Protein AF-A0A957J528-F1 (afdb_monomer_lite)

pLDDT: mean 85.77, std 8.2, range [57.25, 93.88]

Radius of gyration: 20.98 Å; chains: 1; bounding box: 51×17×54 Å

Sequence (108 aa):
MNARKLAQLGIPNGEAMKLAGTAVRDARQMGIPKRDIPDLLAAVVENPSDYTQDALLGDLANALLSQQTAVSEFRPRTQPAPYHIWGRNLEKGSLDQMANAVQLPVAV

Foldseek 3Di:
DDLVLLVVLVQDPDPLSVLLVQLLVVCVVVVNDPVCSSVVSSVCLVPLVVCCPPPRCNSSSVVSVVVVVVVVPFDWPPDFDDDDDDDPDDDPVVVVVNRVVRRGDPDD

Secondary structure (DSSP, 8-state):
--HHHHHHTTPPTTHHHHHHHHHHHHHHHTT--TTTHHHHHHHHHH-GGGGTT-TTTHHHHHHHHHHHHHHHT----SSPPP----SSS--HHHHHHHHHHTTS-S--

Structure (mmCIF, N/CA/C/O backbone):
data_AF-A0A957J528-F1
#
_entry.id   AF-A0A957J528-F1
#
loop_
_atom_site.group_PDB
_atom_site.id
_atom_site.type_symbol
_atom_site.label_atom_id
_atom_site.label_alt_id
_atom_site.label_comp_id
_atom_site.label_asym_id
_atom_site.label_entity_id
_atom_site.label_seq_id
_atom_site.pdbx_PDB_ins_code
_atom_site.Cartn_x
_atom_site.Cartn_y
_atom_site.Cartn_z
_atom_site.occupancy
_atom_site.B_iso_or_equiv
_atom_site.auth_seq_id
_atom_site.auth_comp_id
_atom_site.auth_asym_id
_atom_site.auth_atom_id
_atom_site.pdbx_PDB_model_num
ATOM 1 N N . MET A 1 1 ? 0.664 1.677 19.076 1.00 75.19 1 MET A N 1
ATOM 2 C CA . MET A 1 1 ? 1.188 0.605 18.203 1.00 75.19 1 MET A CA 1
ATOM 3 C C . MET A 1 1 ? 2.269 1.234 17.345 1.00 75.19 1 MET A C 1
ATOM 5 O O . MET A 1 1 ? 2.140 2.417 17.068 1.00 75.19 1 MET A O 1
ATOM 9 N N . ASN A 1 2 ? 3.335 0.514 16.995 1.00 84.69 2 ASN A N 1
ATOM 10 C CA . ASN A 1 2 ? 4.515 1.125 16.366 1.00 84.69 2 ASN A CA 1
ATOM 11 C C . ASN A 1 2 ? 4.553 0.808 14.865 1.00 84.69 2 ASN A C 1
ATOM 13 O O . ASN A 1 2 ? 4.049 -0.239 14.459 1.00 84.69 2 ASN A O 1
ATOM 17 N N . ALA A 1 3 ? 5.209 1.659 14.067 1.00 84.56 3 ALA A N 1
ATOM 18 C CA . ALA A 1 3 ? 5.306 1.516 12.607 1.00 84.56 3 ALA A CA 1
ATOM 19 C C . ALA A 1 3 ? 5.829 0.138 12.161 1.00 84.56 3 ALA A C 1
ATOM 21 O O . ALA A 1 3 ? 5.298 -0.456 11.231 1.00 84.56 3 ALA A O 1
ATOM 22 N N . ARG A 1 4 ? 6.793 -0.441 12.893 1.00 87.06 4 ARG A N 1
ATOM 23 C CA . ARG A 1 4 ? 7.303 -1.797 12.619 1.00 87.06 4 ARG A CA 1
ATOM 24 C C . ARG A 1 4 ? 6.207 -2.868 12.649 1.00 87.06 4 ARG A C 1
ATOM 26 O O . ARG A 1 4 ? 6.244 -3.788 11.845 1.00 87.06 4 ARG A O 1
ATOM 33 N N . LYS A 1 5 ? 5.250 -2.760 13.576 1.00 86.94 5 LYS A N 1
ATOM 34 C CA . LYS A 1 5 ? 4.164 -3.740 13.705 1.00 86.94 5 LYS A CA 1
ATOM 35 C C . LYS A 1 5 ? 3.124 -3.570 12.596 1.00 86.94 5 LYS A C 1
ATOM 37 O O . LYS A 1 5 ? 2.619 -4.563 12.106 1.00 86.94 5 LYS A O 1
ATOM 42 N N . LEU A 1 6 ? 2.865 -2.334 12.170 1.00 88.38 6 LEU A N 1
ATOM 43 C CA . LEU A 1 6 ? 2.026 -2.046 11.002 1.00 88.38 6 LEU A CA 1
ATOM 44 C C . LEU A 1 6 ? 2.645 -2.608 9.714 1.00 88.38 6 LEU A C 1
ATOM 46 O O . LEU A 1 6 ? 1.964 -3.285 8.955 1.00 88.38 6 LEU A O 1
ATOM 50 N N . ALA A 1 7 ? 3.952 -2.423 9.522 1.00 87.62 7 ALA A N 1
ATOM 51 C CA . ALA A 1 7 ? 4.666 -2.995 8.382 1.00 87.62 7 ALA A CA 1
ATOM 52 C C . ALA A 1 7 ? 4.632 -4.537 8.376 1.00 87.62 7 ALA A C 1
ATOM 54 O O . ALA A 1 7 ? 4.476 -5.144 7.324 1.00 87.62 7 ALA A O 1
ATOM 55 N N . GLN A 1 8 ? 4.726 -5.183 9.547 1.00 88.75 8 GLN A N 1
ATOM 56 C CA . GLN A 1 8 ? 4.584 -6.643 9.671 1.00 88.75 8 GLN A CA 1
ATOM 57 C C . GLN A 1 8 ? 3.185 -7.157 9.308 1.00 88.75 8 GLN A C 1
ATOM 59 O O . GLN A 1 8 ? 3.065 -8.308 8.910 1.00 88.75 8 GLN A O 1
ATOM 64 N N . LEU A 1 9 ? 2.153 -6.321 9.436 1.00 87.56 9 LEU A N 1
ATOM 65 C CA . LEU A 1 9 ? 0.782 -6.642 9.030 1.00 87.56 9 LEU A CA 1
ATOM 66 C C . LEU A 1 9 ? 0.550 -6.441 7.523 1.00 87.56 9 LEU A C 1
ATOM 68 O O . LEU A 1 9 ? -0.570 -6.599 7.067 1.00 87.56 9 LEU A O 1
ATOM 72 N N . GLY A 1 10 ? 1.581 -6.075 6.753 1.00 85.50 10 GLY A N 1
ATOM 73 C CA . GLY A 1 10 ? 1.472 -5.861 5.308 1.00 85.50 10 GLY A CA 1
ATOM 74 C C . GLY A 1 10 ? 1.076 -4.440 4.908 1.00 85.50 10 GLY A C 1
ATOM 75 O O . GLY A 1 10 ? 0.831 -4.189 3.733 1.00 85.50 10 GLY A O 1
ATOM 76 N N . ILE A 1 11 ? 1.051 -3.490 5.849 1.00 88.38 11 ILE A N 1
ATOM 77 C CA . ILE A 1 11 ? 0.719 -2.096 5.540 1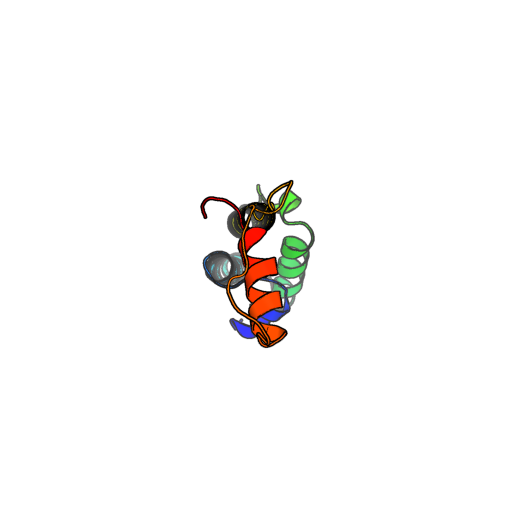.00 88.38 11 ILE A CA 1
ATOM 78 C C . ILE A 1 11 ? 1.944 -1.416 4.911 1.00 88.38 11 ILE A C 1
ATOM 80 O O . ILE A 1 11 ? 2.994 -1.320 5.561 1.00 88.38 11 ILE A O 1
ATOM 84 N N . PRO A 1 12 ? 1.833 -0.921 3.669 1.00 86.00 12 PRO A N 1
ATOM 85 C CA . PRO A 1 12 ? 2.935 -0.281 2.974 1.00 86.00 12 PRO A CA 1
ATOM 86 C C . PRO A 1 12 ? 3.295 1.075 3.594 1.00 86.00 12 PRO A C 1
ATOM 88 O O . PRO A 1 12 ? 2.493 1.746 4.248 1.00 86.00 12 PRO A O 1
ATOM 91 N N . ASN A 1 13 ? 4.543 1.494 3.379 1.00 83.75 13 ASN A N 1
ATOM 92 C CA . ASN A 1 13 ? 5.018 2.806 3.811 1.00 83.75 13 ASN A CA 1
ATOM 93 C C . ASN A 1 13 ? 4.326 3.935 3.030 1.00 83.75 13 ASN A C 1
ATOM 95 O O . ASN A 1 13 ? 3.891 3.745 1.897 1.00 83.75 13 ASN A O 1
ATOM 99 N N . GLY A 1 14 ? 4.292 5.133 3.619 1.00 85.69 14 GLY A N 1
ATOM 100 C CA . GLY A 1 14 ? 3.709 6.321 2.995 1.00 85.69 14 GLY A CA 1
ATOM 101 C C . GLY A 1 14 ? 2.350 6.680 3.589 1.00 85.69 14 GLY A C 1
ATOM 102 O O . GLY A 1 14 ? 2.214 6.783 4.810 1.00 85.69 14 GLY A O 1
ATOM 103 N N . GLU A 1 15 ? 1.365 6.924 2.730 1.00 87.56 15 GLU A N 1
ATOM 104 C CA . GLU A 1 15 ? 0.032 7.389 3.125 1.00 87.56 15 GLU A CA 1
ATOM 105 C C . GLU A 1 15 ? -0.759 6.327 3.901 1.00 87.56 15 GLU A C 1
ATOM 107 O O . GLU A 1 15 ? -1.249 6.618 4.993 1.00 87.56 15 GLU A O 1
ATOM 112 N N . ALA A 1 16 ? -0.760 5.073 3.434 1.00 88.62 16 ALA A N 1
ATOM 113 C CA . ALA A 1 16 ? -1.410 3.954 4.123 1.00 88.62 16 ALA A CA 1
ATOM 114 C C . ALA A 1 16 ? -0.895 3.770 5.565 1.00 88.62 16 ALA A C 1
ATOM 116 O O . ALA A 1 16 ? -1.676 3.558 6.490 1.00 88.62 16 ALA A O 1
ATOM 117 N N . MET A 1 17 ? 0.413 3.942 5.796 1.00 90.69 17 MET A N 1
ATOM 118 C CA . MET A 1 17 ? 1.010 3.877 7.138 1.00 90.69 17 MET A CA 1
ATOM 119 C C . MET A 1 17 ? 0.487 4.981 8.070 1.00 90.69 17 MET A C 1
ATOM 121 O O . MET A 1 17 ? 0.256 4.739 9.259 1.00 90.69 17 MET A O 1
ATOM 125 N N . LYS A 1 18 ? 0.301 6.202 7.549 1.00 90.56 18 LYS A N 1
ATOM 126 C CA . LYS A 1 18 ? -0.260 7.320 8.323 1.00 90.56 18 LYS A CA 1
ATOM 127 C C . LYS A 1 18 ? -1.720 7.043 8.671 1.00 90.56 18 LYS A C 1
ATOM 129 O O . LYS A 1 18 ? -2.073 7.153 9.844 1.00 90.56 18 LYS A O 1
ATOM 134 N N . LEU A 1 19 ? -2.513 6.628 7.683 1.00 91.88 19 LEU A N 1
ATOM 135 C CA . LEU A 1 19 ? -3.934 6.312 7.839 1.00 91.88 19 LEU A CA 1
ATOM 136 C C . LEU A 1 19 ? -4.160 5.148 8.800 1.00 91.88 19 LEU A C 1
ATOM 138 O O . LEU A 1 19 ? -5.007 5.249 9.680 1.00 91.88 19 LEU A O 1
ATOM 142 N N . ALA A 1 20 ? -3.328 4.109 8.754 1.00 90.69 20 ALA A N 1
ATOM 143 C CA . ALA A 1 20 ? -3.391 3.031 9.735 1.00 90.69 20 ALA A CA 1
ATOM 144 C C . ALA A 1 20 ? -3.102 3.526 11.162 1.00 90.69 20 ALA A C 1
ATOM 146 O O . ALA A 1 20 ? -3.716 3.078 12.129 1.00 90.69 20 ALA A O 1
ATOM 147 N N . GLY A 1 21 ? -2.187 4.487 11.317 1.00 90.38 21 GLY A N 1
ATOM 148 C CA . GLY A 1 21 ? -1.937 5.142 12.600 1.00 90.38 21 GLY A CA 1
ATOM 149 C C . GLY A 1 21 ? -3.125 5.965 13.114 1.00 90.38 21 GLY A C 1
ATOM 150 O O . GLY A 1 21 ? -3.292 6.073 14.335 1.00 90.38 21 GLY A O 1
ATOM 151 N N . THR A 1 22 ? -3.921 6.545 12.214 1.00 91.12 22 THR A N 1
ATOM 152 C CA . THR A 1 22 ? -5.169 7.262 12.525 1.00 91.12 22 THR A CA 1
ATOM 153 C C . THR A 1 22 ? -6.279 6.275 12.886 1.00 91.12 22 THR A C 1
ATOM 155 O O . THR A 1 22 ? -6.791 6.350 13.997 1.00 91.12 22 THR A O 1
ATOM 158 N N . ALA A 1 23 ? -6.499 5.238 12.072 1.00 90.56 23 ALA A N 1
ATOM 159 C CA . ALA A 1 23 ? -7.462 4.169 12.343 1.00 90.56 23 ALA A CA 1
ATOM 160 C C . ALA A 1 23 ? -7.217 3.486 13.702 1.00 90.56 23 ALA A C 1
ATOM 162 O O . ALA A 1 23 ? -8.141 3.231 14.464 1.00 90.56 23 ALA A O 1
ATOM 163 N N . VAL A 1 24 ? -5.956 3.257 14.090 1.00 90.75 24 VAL A N 1
ATOM 164 C CA . VAL A 1 24 ? -5.625 2.728 15.430 1.00 90.75 24 VAL A CA 1
ATOM 165 C C . VAL A 1 24 ? -6.008 3.701 16.550 1.00 90.75 24 VAL A C 1
ATOM 167 O O . VAL A 1 24 ? -6.349 3.260 17.650 1.00 90.75 24 VAL A O 1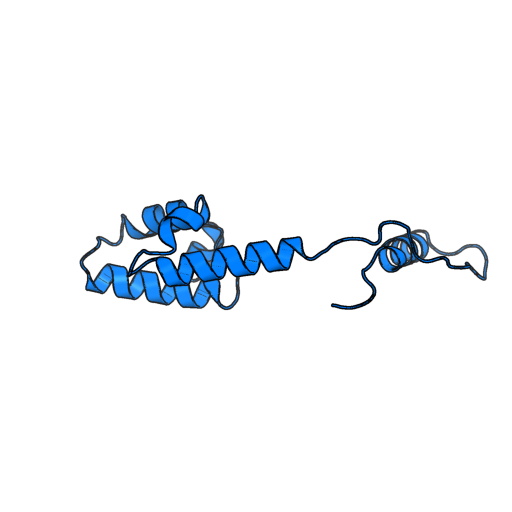
ATOM 170 N N . ARG A 1 25 ? -5.891 5.016 16.335 1.00 90.19 25 ARG A N 1
ATOM 171 C CA . ARG A 1 25 ? -6.305 6.021 17.328 1.00 90.19 25 ARG A CA 1
ATOM 172 C C . ARG A 1 25 ? -7.821 6.055 17.454 1.00 90.19 25 ARG A C 1
ATOM 174 O O . ARG A 1 25 ? -8.311 5.994 18.580 1.00 90.19 25 ARG A O 1
ATOM 181 N N . ASP A 1 26 ? -8.521 6.058 16.334 1.00 89.62 26 ASP A N 1
ATOM 182 C CA . ASP A 1 26 ? -9.976 6.162 16.279 1.00 89.62 26 ASP A CA 1
ATOM 183 C C . ASP A 1 26 ? -10.638 4.881 16.815 1.00 89.62 26 ASP A C 1
ATOM 185 O O . ASP A 1 26 ? -11.533 4.952 17.657 1.00 89.62 26 ASP A O 1
ATOM 189 N N . ALA A 1 27 ? -10.073 3.704 16.513 1.00 88.56 27 ALA A N 1
ATOM 190 C CA . ALA A 1 27 ? -10.484 2.423 17.093 1.00 88.56 27 ALA A CA 1
ATOM 191 C C . ALA A 1 27 ? -10.448 2.455 18.628 1.00 88.56 27 ALA A C 1
ATOM 193 O O . ALA A 1 27 ? -11.348 1.962 19.308 1.00 88.56 27 ALA A O 1
ATOM 194 N N . ARG A 1 28 ? -9.409 3.077 19.201 1.00 88.69 28 ARG A N 1
ATOM 195 C CA . ARG A 1 28 ? -9.284 3.216 20.658 1.00 88.69 28 ARG A CA 1
ATOM 196 C C . ARG A 1 28 ? -10.281 4.214 21.235 1.00 88.69 28 ARG A C 1
ATOM 198 O O . ARG A 1 28 ? -10.716 4.005 22.363 1.00 88.69 28 ARG A O 1
ATOM 205 N N . GLN A 1 29 ? -10.624 5.273 20.503 1.00 88.94 29 GLN A N 1
ATOM 206 C CA . GLN A 1 29 ? -11.652 6.231 20.924 1.00 88.94 29 GLN A CA 1
ATOM 207 C C . GLN A 1 29 ? -13.047 5.599 20.917 1.00 88.94 29 GLN A C 1
ATOM 209 O O . GLN A 1 29 ? -13.831 5.857 21.825 1.00 88.94 29 GLN A O 1
ATOM 214 N N . MET A 1 30 ? -13.317 4.699 19.969 1.00 86.19 30 MET A N 1
ATOM 215 C CA . MET A 1 30 ? -14.552 3.906 19.910 1.00 86.19 30 MET A CA 1
ATOM 216 C C . MET A 1 30 ? -14.615 2.778 20.957 1.00 86.19 30 MET A C 1
ATOM 218 O O . MET A 1 30 ? -15.618 2.077 21.047 1.00 86.19 30 MET A O 1
ATOM 222 N N . GLY A 1 31 ? -13.562 2.590 21.761 1.00 89.56 31 GLY A N 1
ATOM 223 C CA . GLY A 1 31 ? -13.523 1.581 22.821 1.00 89.56 31 GLY A CA 1
ATOM 224 C C . GLY A 1 31 ? -13.105 0.181 22.364 1.00 89.56 31 GLY A C 1
ATOM 225 O O . GLY A 1 31 ? -13.203 -0.760 23.152 1.00 89.56 31 GLY A O 1
ATOM 226 N N . ILE A 1 32 ? -12.596 0.025 21.135 1.00 88.25 32 ILE A N 1
ATOM 227 C CA . ILE A 1 32 ? -12.097 -1.266 20.645 1.00 88.25 32 ILE A CA 1
ATOM 228 C C . ILE A 1 32 ? -10.864 -1.667 21.471 1.00 88.25 32 ILE A C 1
ATOM 230 O O . ILE A 1 32 ? -9.910 -0.884 21.611 1.00 88.25 32 ILE A O 1
ATOM 234 N N . PRO A 1 33 ? -10.841 -2.883 22.042 1.00 88.75 33 PRO A N 1
ATOM 235 C CA . PRO A 1 33 ? -9.728 -3.322 22.861 1.00 88.75 33 PRO A CA 1
ATOM 236 C C . PRO A 1 33 ? -8.469 -3.468 22.007 1.00 88.75 33 PRO A C 1
ATOM 238 O O . PRO A 1 33 ? -8.465 -4.008 20.905 1.00 88.75 33 PRO A O 1
ATOM 241 N N . LYS A 1 34 ? -7.338 -3.037 22.570 1.00 87.19 34 LYS A N 1
ATOM 242 C CA . LYS A 1 34 ? -6.033 -3.015 21.889 1.00 87.19 34 LYS A CA 1
ATOM 243 C C . LYS A 1 34 ? -5.604 -4.367 21.296 1.00 87.19 34 LYS A C 1
ATOM 245 O O . LYS A 1 34 ? -4.766 -4.369 20.397 1.00 87.19 34 LYS A O 1
ATOM 250 N N . ARG A 1 35 ? -6.108 -5.488 21.825 1.00 88.38 35 ARG A N 1
ATOM 251 C CA . ARG A 1 35 ? -5.768 -6.831 21.333 1.00 88.38 35 ARG A CA 1
ATOM 252 C C . ARG A 1 35 ? -6.459 -7.174 20.009 1.00 88.38 35 ARG A C 1
ATOM 254 O O . ARG A 1 35 ? -5.869 -7.937 19.267 1.00 88.38 35 ARG A O 1
ATOM 261 N N . ASP A 1 36 ? -7.617 -6.574 19.721 1.00 89.00 36 ASP A N 1
ATOM 262 C CA . ASP A 1 36 ? -8.436 -6.885 18.538 1.00 89.00 36 ASP A CA 1
ATOM 263 C C . ASP A 1 36 ? -8.046 -5.991 17.341 1.00 89.00 36 ASP A C 1
ATOM 265 O O . ASP A 1 36 ? -8.264 -6.333 16.185 1.00 89.00 36 ASP A O 1
ATOM 269 N N . ILE A 1 37 ? -7.410 -4.839 17.602 1.00 89.62 37 ILE A N 1
ATOM 270 C CA . ILE A 1 37 ? -6.971 -3.885 16.566 1.00 89.62 37 ILE A CA 1
ATOM 271 C C . ILE A 1 37 ? -6.023 -4.512 15.518 1.00 89.62 37 ILE A C 1
ATOM 273 O O . ILE A 1 37 ? -6.197 -4.226 14.336 1.00 89.62 37 ILE A O 1
ATOM 277 N N . PRO A 1 38 ? -5.006 -5.323 15.882 1.00 89.94 38 PRO 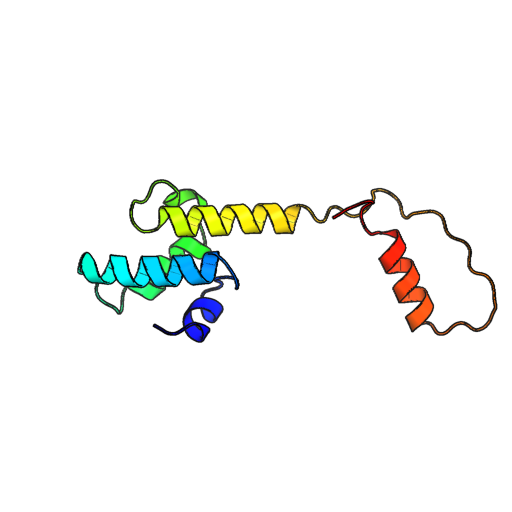A N 1
ATOM 278 C CA . PRO A 1 38 ? -4.150 -5.984 14.898 1.00 89.94 38 PRO A CA 1
ATOM 279 C C . PRO A 1 38 ? -4.919 -6.921 13.966 1.00 89.94 38 PRO A C 1
ATOM 281 O O . PRO A 1 38 ? -4.625 -6.928 12.776 1.00 89.94 38 PRO A O 1
ATOM 284 N N . ASP A 1 39 ? -5.899 -7.656 14.495 1.00 90.62 39 ASP A N 1
ATOM 285 C CA . ASP A 1 39 ? -6.691 -8.620 13.725 1.00 90.62 39 ASP A CA 1
ATOM 286 C C . ASP A 1 39 ? -7.626 -7.894 12.750 1.00 90.62 39 ASP A C 1
ATOM 288 O O . ASP A 1 39 ? -7.720 -8.271 11.585 1.00 90.62 39 ASP A O 1
ATOM 292 N N . LEU A 1 40 ? -8.226 -6.776 13.180 1.00 90.06 40 LEU A N 1
ATOM 293 C CA . LEU A 1 40 ? -8.999 -5.895 12.298 1.00 90.06 40 LEU A CA 1
ATOM 294 C C . LEU A 1 40 ? -8.151 -5.343 11.149 1.00 90.06 40 LEU A C 1
ATOM 296 O O . LEU A 1 40 ? -8.579 -5.349 10.000 1.00 90.06 40 LEU A O 1
ATOM 300 N N . LEU A 1 41 ? -6.937 -4.873 11.442 1.00 90.62 41 LEU A N 1
ATOM 301 C CA . LEU A 1 41 ? -6.047 -4.345 10.408 1.00 90.62 41 LEU A CA 1
ATOM 302 C C . LEU A 1 41 ? -5.559 -5.435 9.453 1.00 90.62 41 LEU A C 1
ATOM 304 O O . LEU A 1 41 ? -5.441 -5.164 8.263 1.00 90.62 41 LEU A O 1
ATOM 308 N N . ALA A 1 42 ? -5.291 -6.644 9.949 1.00 90.56 42 ALA A N 1
ATOM 309 C CA . ALA A 1 42 ? -4.963 -7.785 9.099 1.00 90.56 42 ALA A CA 1
ATOM 310 C C . ALA A 1 42 ? -6.120 -8.114 8.144 1.00 90.56 42 ALA A C 1
ATOM 312 O O . ALA A 1 42 ? -5.886 -8.238 6.945 1.00 90.56 42 ALA A O 1
ATOM 313 N N . ALA A 1 43 ? -7.362 -8.142 8.640 1.00 91.00 43 ALA A N 1
ATOM 314 C CA . ALA A 1 43 ? -8.541 -8.389 7.810 1.00 91.00 43 ALA A CA 1
ATOM 315 C C . ALA A 1 43 ? -8.710 -7.340 6.694 1.00 91.00 43 ALA A C 1
ATOM 317 O O . ALA A 1 43 ? -9.005 -7.690 5.552 1.00 91.00 43 ALA A O 1
ATOM 318 N N . VAL A 1 44 ? -8.449 -6.061 6.994 1.00 92.19 44 VAL A N 1
ATOM 319 C CA . VAL A 1 44 ? -8.472 -4.979 5.991 1.00 92.19 44 VAL A CA 1
ATOM 320 C C . VAL A 1 44 ? -7.350 -5.123 4.967 1.00 92.19 44 VAL A C 1
ATOM 322 O O . VAL A 1 44 ? -7.555 -4.821 3.798 1.00 92.19 44 VAL A O 1
ATOM 325 N N . VAL A 1 45 ? -6.157 -5.561 5.375 1.00 90.44 45 VAL A N 1
ATOM 326 C CA . VAL A 1 45 ? -5.048 -5.785 4.434 1.00 90.44 45 VAL A CA 1
ATOM 327 C C . VAL A 1 45 ? -5.336 -6.971 3.513 1.00 90.44 45 VAL A C 1
ATOM 329 O O . VAL A 1 45 ? -4.998 -6.904 2.332 1.00 90.44 45 VAL A O 1
ATOM 332 N N . GLU A 1 46 ? -5.973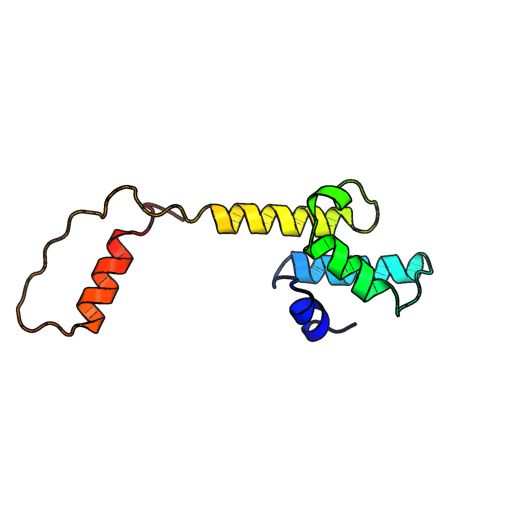 -8.025 4.027 1.00 89.69 46 GLU A N 1
ATOM 333 C CA . GLU A 1 46 ? -6.367 -9.193 3.234 1.00 89.69 46 GLU A CA 1
ATOM 334 C C . GLU A 1 46 ? -7.478 -8.864 2.229 1.00 89.69 46 GLU A C 1
ATOM 336 O O . GLU A 1 46 ? -7.365 -9.244 1.064 1.00 89.69 46 GLU A O 1
ATOM 341 N N . ASN A 1 47 ? -8.520 -8.134 2.645 1.00 89.25 47 ASN A N 1
ATOM 342 C CA . ASN A 1 47 ? -9.675 -7.813 1.799 1.00 89.25 47 ASN A CA 1
ATOM 343 C C . ASN A 1 47 ? -10.072 -6.330 1.902 1.00 89.25 47 ASN A C 1
ATOM 345 O O . ASN A 1 47 ? -11.139 -6.008 2.425 1.00 89.25 47 ASN A O 1
ATOM 349 N N . PRO A 1 48 ? -9.258 -5.391 1.385 1.00 89.56 48 PRO A N 1
ATOM 350 C CA . PRO A 1 48 ? -9.516 -3.961 1.558 1.00 89.56 48 PRO A CA 1
ATOM 351 C C . PRO A 1 48 ? -10.822 -3.503 0.892 1.00 89.56 48 PRO A C 1
ATOM 353 O O . PRO A 1 48 ? -11.471 -2.587 1.386 1.00 89.56 48 PRO A O 1
ATOM 356 N N . SER A 1 49 ? -11.259 -4.166 -0.181 1.00 88.81 49 SER A N 1
ATOM 357 C CA . SER A 1 49 ? -12.504 -3.862 -0.902 1.00 88.81 49 SER A CA 1
ATOM 358 C C . SER A 1 49 ? -13.751 -3.862 -0.010 1.00 88.81 49 SER A C 1
ATOM 360 O O . SER A 1 49 ? -14.624 -3.007 -0.183 1.00 88.81 49 SER A O 1
ATOM 362 N N . ASP A 1 50 ? -13.805 -4.762 0.974 1.00 91.50 50 ASP A N 1
ATOM 363 C CA . ASP A 1 50 ? -14.974 -4.956 1.841 1.00 91.50 50 ASP A CA 1
ATOM 364 C C . ASP A 1 50 ? -15.124 -3.841 2.885 1.00 91.50 50 ASP A C 1
ATOM 366 O O . ASP A 1 50 ? -16.212 -3.611 3.411 1.00 91.50 50 ASP A O 1
ATOM 370 N N . TYR A 1 51 ? -14.043 -3.107 3.154 1.00 90.56 51 TYR A N 1
ATOM 371 C CA . TYR A 1 51 ? -13.991 -2.084 4.197 1.00 90.56 51 TYR A CA 1
ATOM 372 C C . TYR A 1 51 ? -14.064 -0.658 3.654 1.00 90.56 51 TYR A C 1
ATOM 374 O O . TYR A 1 51 ? -14.027 0.283 4.435 1.00 90.56 51 TYR A O 1
ATOM 382 N N . THR A 1 52 ? -14.214 -0.466 2.341 1.00 89.44 52 THR A N 1
ATOM 383 C CA . THR A 1 52 ? -14.221 0.865 1.695 1.00 89.44 52 THR A CA 1
ATOM 384 C C . THR A 1 52 ? -15.311 1.817 2.198 1.00 89.44 52 THR A C 1
ATOM 386 O O . THR A 1 52 ? -15.140 3.031 2.118 1.00 89.44 52 THR A O 1
ATOM 389 N N . GLN A 1 53 ? -16.418 1.280 2.719 1.00 87.75 53 GLN A N 1
ATOM 390 C CA . GLN A 1 53 ? -17.546 2.041 3.277 1.00 87.75 53 GLN A CA 1
ATOM 391 C C . GLN A 1 53 ? -17.518 2.125 4.812 1.00 87.75 53 GLN A C 1
ATOM 393 O O . GLN A 1 53 ? -18.425 2.697 5.418 1.00 87.75 53 GLN A O 1
ATOM 398 N N . ASP A 1 54 ? -16.514 1.531 5.457 1.00 88.75 54 ASP A N 1
ATOM 399 C CA . ASP A 1 54 ? -16.395 1.535 6.910 1.00 88.75 54 ASP A CA 1
ATOM 400 C C . ASP A 1 54 ? -15.943 2.920 7.406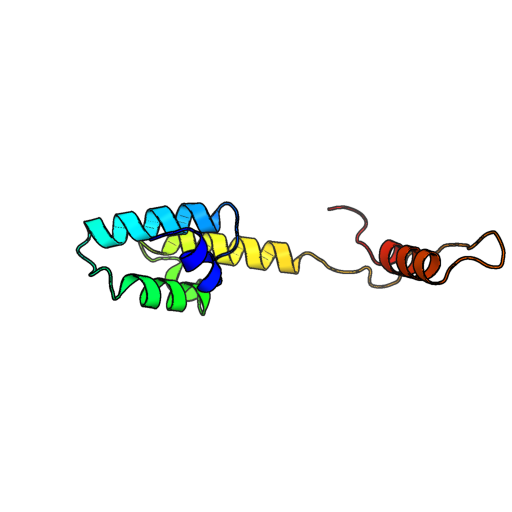 1.00 88.75 54 ASP A C 1
ATOM 402 O O . ASP A 1 54 ? -14.994 3.502 6.885 1.00 88.75 54 ASP A O 1
ATOM 406 N N . ALA A 1 55 ? -16.608 3.456 8.433 1.00 85.31 55 ALA A N 1
ATOM 407 C CA . ALA A 1 55 ? -16.319 4.794 8.958 1.00 85.31 55 ALA A CA 1
ATOM 408 C C . ALA A 1 55 ? -14.932 4.917 9.616 1.00 85.31 55 ALA A C 1
ATOM 410 O O . ALA A 1 55 ? -14.413 6.022 9.754 1.00 85.31 55 ALA A O 1
ATOM 411 N N . LEU A 1 56 ? -14.351 3.799 10.051 1.00 87.62 56 LEU A N 1
ATOM 412 C CA . LEU A 1 56 ? -13.058 3.732 10.723 1.00 87.62 56 LEU A CA 1
ATOM 413 C C . LEU A 1 56 ? -11.955 3.231 9.783 1.00 87.62 56 LEU A C 1
ATOM 415 O O . LEU A 1 56 ? -10.820 3.707 9.834 1.00 87.62 56 LEU A O 1
ATOM 419 N N . LEU A 1 57 ? -12.274 2.223 8.970 1.00 90.44 57 LEU A N 1
ATOM 420 C CA . LEU A 1 57 ? -11.304 1.489 8.153 1.00 90.44 57 LEU A CA 1
ATOM 421 C C . LEU A 1 57 ? -11.353 1.875 6.668 1.00 90.44 57 LEU A C 1
ATOM 423 O O . LEU A 1 57 ? -10.422 1.533 5.938 1.00 90.44 57 LEU A O 1
ATOM 427 N N . GLY A 1 58 ? -12.369 2.626 6.235 1.00 89.44 58 GLY A N 1
ATOM 428 C CA . GLY A 1 58 ? -12.583 3.021 4.842 1.00 89.44 58 GLY A CA 1
ATOM 429 C C . GLY A 1 58 ? -11.432 3.805 4.241 1.00 89.44 58 GLY A C 1
ATOM 430 O O . GLY A 1 58 ? -10.964 3.468 3.155 1.00 89.44 58 GLY A O 1
ATOM 431 N N . ASP A 1 59 ? -10.893 4.785 4.964 1.00 90.38 59 ASP A N 1
ATOM 432 C CA . ASP A 1 59 ? -9.755 5.567 4.471 1.00 90.38 59 ASP A CA 1
ATOM 433 C C . ASP A 1 59 ? -8.511 4.691 4.267 1.00 90.38 59 ASP A C 1
ATOM 435 O O . ASP A 1 59 ? -7.816 4.800 3.254 1.00 90.38 59 ASP A O 1
ATOM 439 N N . LEU A 1 60 ? -8.247 3.768 5.201 1.00 91.75 60 LEU A N 1
ATOM 440 C CA . LEU A 1 60 ? -7.139 2.820 5.086 1.00 91.75 60 LEU A CA 1
ATOM 441 C C . LEU A 1 60 ? -7.352 1.852 3.915 1.00 91.75 60 LEU A C 1
ATOM 443 O O . LEU A 1 60 ? -6.428 1.634 3.131 1.00 91.75 60 LEU A O 1
ATOM 447 N N . ALA A 1 61 ? -8.556 1.301 3.780 1.00 92.62 61 ALA A N 1
ATOM 448 C CA . ALA A 1 61 ? -8.940 0.423 2.682 1.00 92.62 61 ALA A CA 1
ATOM 449 C C . ALA A 1 61 ? -8.751 1.098 1.314 1.00 92.62 61 ALA A C 1
ATOM 451 O O . ALA A 1 61 ? -8.103 0.540 0.427 1.00 92.62 61 ALA A O 1
ATOM 452 N N . ASN A 1 62 ? -9.237 2.333 1.164 1.00 90.94 62 ASN A N 1
ATOM 453 C CA . ASN A 1 62 ? -9.098 3.115 -0.064 1.00 90.94 62 ASN A CA 1
ATOM 454 C C . ASN A 1 62 ? -7.629 3.400 -0.406 1.00 90.94 62 ASN A C 1
ATOM 456 O O . ASN A 1 62 ? -7.233 3.287 -1.570 1.00 90.94 62 ASN A O 1
ATOM 460 N N . ALA A 1 63 ? -6.795 3.713 0.589 1.00 90.25 63 ALA A N 1
ATOM 461 C CA . ALA A 1 63 ? -5.364 3.908 0.370 1.00 90.25 63 ALA A CA 1
ATOM 462 C C . ALA A 1 63 ? -4.655 2.617 -0.073 1.00 90.25 63 ALA A C 1
ATOM 464 O O . ALA A 1 63 ? -3.816 2.655 -0.976 1.00 90.25 63 ALA A O 1
ATOM 465 N N . LEU A 1 64 ? -5.016 1.468 0.509 1.00 89.81 64 LEU A N 1
ATOM 466 C CA . LEU A 1 64 ? -4.470 0.167 0.109 1.00 89.81 64 LEU A CA 1
ATOM 467 C C . LEU A 1 64 ? -4.857 -0.190 -1.333 1.00 89.81 64 LEU A C 1
ATOM 469 O O . LEU A 1 64 ? -3.990 -0.599 -2.107 1.00 89.81 64 LEU A O 1
ATOM 473 N N . LEU A 1 65 ? -6.118 0.020 -1.718 1.00 89.00 65 LEU A N 1
ATOM 474 C CA . LEU A 1 65 ? -6.593 -0.205 -3.090 1.00 89.00 65 LEU A CA 1
ATOM 475 C C . LEU A 1 65 ? -5.933 0.739 -4.099 1.00 89.00 65 LEU A C 1
ATOM 477 O O . LEU A 1 65 ? -5.528 0.311 -5.183 1.00 89.00 65 LEU A O 1
ATOM 481 N N . SER A 1 66 ? -5.778 2.014 -3.740 1.00 85.38 66 SER A N 1
ATOM 482 C CA . SER A 1 66 ? -5.120 3.004 -4.600 1.00 85.38 66 SER A CA 1
ATOM 483 C C . SER A 1 66 ? -3.665 2.614 -4.866 1.00 85.38 66 SER A C 1
ATOM 485 O O . SER A 1 66 ? -3.195 2.668 -6.001 1.00 85.38 66 SER A O 1
ATOM 487 N N . GLN A 1 67 ? -2.961 2.129 -3.841 1.00 79.00 67 GLN A N 1
ATOM 488 C CA . GLN A 1 67 ? -1.580 1.683 -3.988 1.00 79.00 67 GLN A CA 1
ATOM 489 C C . GLN A 1 67 ? -1.460 0.353 -4.746 1.00 79.00 67 GLN A C 1
ATOM 491 O O . GLN A 1 67 ? -0.534 0.198 -5.538 1.00 79.00 67 GLN A O 1
ATOM 496 N N . GLN A 1 68 ? -2.392 -0.588 -4.562 1.00 75.69 68 GLN A N 1
ATOM 497 C CA . GLN A 1 68 ? -2.451 -1.809 -5.380 1.00 75.69 68 GLN A CA 1
ATOM 498 C C . GLN A 1 68 ? -2.659 -1.480 -6.861 1.00 75.69 68 GLN A C 1
ATOM 500 O O . GLN A 1 68 ? -1.995 -2.061 -7.720 1.00 75.69 68 GLN A O 1
ATOM 505 N N . THR A 1 69 ? -3.517 -0.501 -7.154 1.00 69.31 69 THR A N 1
ATOM 506 C CA . THR A 1 69 ? -3.740 -0.012 -8.520 1.00 69.31 69 THR A CA 1
ATOM 507 C C . THR A 1 69 ? -2.458 0.593 -9.094 1.00 69.31 69 THR A C 1
ATOM 509 O O . THR A 1 69 ? -2.029 0.175 -10.165 1.00 69.31 69 THR A O 1
ATOM 512 N N . ALA A 1 70 ? -1.774 1.464 -8.343 1.00 64.56 70 ALA A N 1
ATOM 513 C CA . ALA A 1 70 ? -0.506 2.065 -8.765 1.00 64.56 70 ALA A CA 1
ATOM 514 C C . ALA A 1 70 ? 0.618 1.030 -8.988 1.00 64.56 70 ALA A C 1
ATOM 516 O O . ALA A 1 70 ? 1.396 1.142 -9.931 1.00 64.56 70 ALA A O 1
ATOM 517 N N . VAL A 1 71 ? 0.709 -0.019 -8.162 1.00 60.72 71 VAL A N 1
ATOM 518 C CA . VAL A 1 71 ? 1.684 -1.110 -8.375 1.00 60.72 71 VAL A CA 1
ATOM 519 C C . VAL A 1 71 ? 1.325 -1.939 -9.616 1.00 60.72 71 VAL A C 1
ATOM 521 O O . VAL A 1 71 ? 2.216 -2.374 -10.346 1.00 60.72 71 VAL A O 1
ATOM 524 N N . SER A 1 72 ? 0.032 -2.113 -9.905 1.00 57.75 72 SER A N 1
ATOM 525 C CA . SER A 1 72 ? -0.437 -2.784 -11.123 1.00 57.75 72 SER A CA 1
ATOM 526 C C . SER A 1 72 ? -0.209 -1.970 -12.408 1.00 57.75 72 SER A C 1
ATOM 528 O O . SER A 1 72 ? -0.377 -2.517 -13.505 1.00 57.75 72 SER A O 1
ATOM 530 N N . GLU A 1 73 ? 0.156 -0.689 -12.317 1.00 57.25 73 GLU A N 1
ATOM 531 C CA . GLU A 1 73 ? 0.418 0.161 -13.484 1.00 57.25 73 GLU A CA 1
A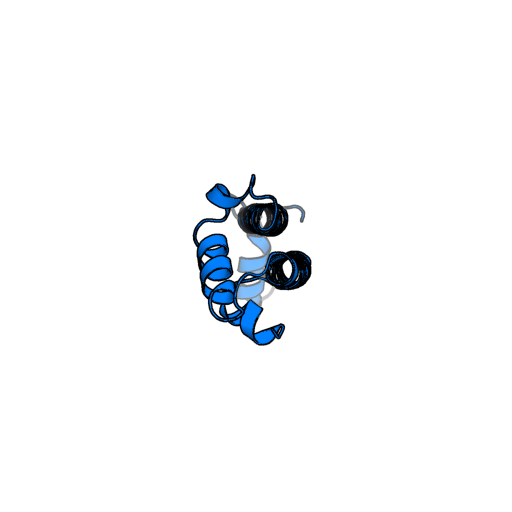TOM 532 C C . GLU A 1 73 ? 1.796 -0.070 -14.115 1.00 57.25 73 GLU A C 1
ATOM 534 O O . GLU A 1 73 ? 2.009 0.364 -15.250 1.00 57.25 73 GLU A O 1
ATOM 539 N N . PHE A 1 74 ? 2.705 -0.825 -13.476 1.00 60.91 74 PHE A N 1
ATOM 540 C CA . PHE A 1 74 ? 3.889 -1.316 -14.184 1.00 60.91 74 PHE A CA 1
ATOM 541 C C . PHE A 1 74 ? 3.467 -2.329 -15.253 1.00 60.91 74 PHE A C 1
ATOM 543 O O . PHE A 1 74 ? 3.353 -3.534 -15.022 1.00 60.91 74 PHE A O 1
ATOM 550 N N . ARG A 1 75 ? 3.232 -1.816 -16.457 1.00 65.56 75 ARG A N 1
ATOM 551 C CA . ARG A 1 75 ? 2.980 -2.605 -17.654 1.00 65.56 75 ARG A CA 1
ATOM 552 C C . ARG A 1 75 ? 4.239 -2.556 -18.513 1.00 65.56 75 ARG A C 1
ATOM 554 O O . ARG A 1 75 ? 4.506 -1.510 -19.111 1.00 65.56 75 ARG A O 1
ATOM 561 N N . PRO A 1 76 ? 5.034 -3.642 -18.573 1.00 68.69 76 PRO A N 1
ATOM 562 C CA . PRO A 1 76 ? 6.180 -3.679 -19.466 1.00 68.69 76 PRO A CA 1
ATOM 563 C C . PRO A 1 76 ? 5.705 -3.478 -20.904 1.00 68.69 76 PRO A C 1
ATOM 565 O O . PRO A 1 76 ? 4.563 -3.798 -21.260 1.00 68.69 76 PRO A O 1
ATOM 568 N N . ARG A 1 77 ? 6.588 -2.952 -21.754 1.00 74.38 77 ARG A N 1
ATOM 569 C CA . ARG A 1 77 ? 6.274 -2.822 -23.180 1.00 74.38 77 ARG A CA 1
ATOM 570 C C . ARG A 1 77 ? 5.924 -4.198 -23.748 1.00 74.38 77 ARG A C 1
ATOM 572 O O . ARG A 1 77 ? 6.624 -5.172 -23.485 1.00 74.38 77 ARG A O 1
ATOM 579 N N . THR A 1 78 ? 4.892 -4.268 -24.591 1.00 78.44 78 THR A N 1
ATOM 580 C CA . THR A 1 78 ? 4.511 -5.512 -25.288 1.00 78.44 78 THR A CA 1
ATOM 581 C C . THR A 1 78 ? 5.663 -6.071 -26.125 1.00 78.44 78 THR A C 1
ATOM 583 O O . THR A 1 78 ? 5.769 -7.280 -26.304 1.00 78.44 78 THR A O 1
ATOM 586 N N . GLN A 1 79 ? 6.541 -5.194 -26.620 1.00 84.19 79 GLN A N 1
ATOM 587 C CA . GLN A 1 79 ? 7.808 -5.561 -27.244 1.00 84.19 79 GLN A CA 1
ATOM 588 C C . GLN A 1 79 ? 8.930 -4.634 -26.746 1.00 84.19 79 GLN A C 1
ATOM 590 O O . GLN A 1 79 ? 8.685 -3.428 -26.591 1.00 84.19 79 GLN A O 1
ATOM 595 N N . PRO A 1 80 ? 10.150 -5.159 -26.515 1.00 82.69 80 PRO A N 1
ATOM 596 C CA . PRO A 1 80 ? 11.308 -4.350 -26.145 1.00 82.69 80 PRO A CA 1
ATOM 597 C C . PRO A 1 80 ? 11.563 -3.220 -27.147 1.00 82.69 80 PRO A C 1
ATOM 599 O O . PRO A 1 80 ? 11.339 -3.380 -28.349 1.00 82.69 80 PRO A O 1
ATOM 602 N N . ALA A 1 81 ? 12.061 -2.079 -26.672 1.00 85.38 81 ALA A N 1
ATOM 603 C CA . ALA A 1 81 ? 12.532 -1.032 -27.573 1.00 85.38 81 ALA A CA 1
ATOM 604 C C . ALA A 1 81 ? 13.720 -1.545 -28.417 1.00 85.38 81 ALA A C 1
ATOM 606 O O . ALA A 1 81 ? 14.606 -2.204 -27.867 1.00 85.38 81 ALA A O 1
ATOM 607 N N . PRO A 1 82 ? 13.781 -1.247 -29.728 1.00 88.56 82 PRO A N 1
ATOM 608 C CA . PRO A 1 82 ? 14.935 -1.610 -30.540 1.00 88.56 82 PRO A CA 1
ATOM 609 C C . PRO A 1 82 ? 16.175 -0.854 -30.050 1.00 88.56 82 PRO A C 1
ATOM 611 O O . PRO A 1 82 ? 16.124 0.355 -29.821 1.00 88.56 82 PRO A O 1
ATOM 614 N N . TYR A 1 83 ? 17.299 -1.555 -29.916 1.00 87.56 83 TYR A N 1
ATOM 615 C CA . TYR A 1 83 ? 18.576 -0.963 -29.528 1.00 87.56 83 TYR A CA 1
ATOM 616 C C . TYR A 1 83 ? 19.737 -1.648 -30.249 1.00 87.56 83 TYR A C 1
ATOM 618 O O . TYR A 1 83 ? 19.623 -2.784 -30.706 1.00 87.56 83 TYR A O 1
ATOM 626 N N . HIS A 1 84 ? 20.859 -0.940 -30.344 1.00 90.44 84 HIS A N 1
ATOM 627 C CA . HIS A 1 84 ? 22.101 -1.457 -30.906 1.00 90.44 84 HIS A CA 1
ATOM 628 C C . HIS A 1 84 ? 23.175 -1.480 -29.822 1.00 90.44 84 HIS A C 1
ATOM 630 O O . HIS A 1 84 ? 23.221 -0.606 -28.958 1.00 90.44 84 HIS A O 1
ATOM 636 N N . ILE A 1 85 ? 24.044 -2.486 -29.881 1.00 89.25 85 ILE A N 1
ATOM 637 C CA . ILE A 1 85 ? 25.228 -2.576 -29.031 1.00 89.25 85 ILE A CA 1
ATOM 638 C C . ILE A 1 85 ? 26.429 -2.194 -29.889 1.00 89.25 85 ILE A C 1
ATOM 640 O O . ILE A 1 85 ? 26.709 -2.844 -30.896 1.00 89.25 85 ILE A O 1
ATOM 644 N N . TRP A 1 86 ? 27.149 -1.155 -29.478 1.00 87.12 86 TRP A N 1
ATOM 645 C CA . TRP A 1 86 ? 28.416 -0.767 -30.090 1.00 87.12 86 TRP A CA 1
ATOM 646 C C . TRP A 1 86 ? 29.562 -1.124 -29.143 1.00 87.12 86 TRP A C 1
ATOM 648 O O . TRP A 1 86 ? 29.567 -0.716 -27.986 1.00 87.12 86 TRP A O 1
ATOM 658 N N . GLY A 1 87 ? 30.533 -1.895 -29.635 1.00 87.31 87 GLY A N 1
ATOM 659 C CA . GLY A 1 87 ? 31.653 -2.406 -28.839 1.00 87.31 87 GLY A CA 1
ATOM 660 C C . GLY A 1 87 ? 31.663 -3.932 -28.724 1.00 87.31 87 GLY A C 1
ATOM 661 O O . GLY A 1 87 ? 30.743 -4.617 -29.165 1.00 87.31 87 GLY A O 1
ATOM 662 N N . ARG A 1 88 ? 32.749 -4.479 -28.167 1.00 88.56 88 ARG A N 1
ATOM 663 C CA . ARG A 1 88 ? 32.948 -5.919 -27.918 1.00 88.56 88 ARG A CA 1
ATOM 664 C C . ARG A 1 88 ? 33.443 -6.122 -26.486 1.00 88.56 88 ARG A C 1
ATOM 666 O O . ARG A 1 88 ? 34.007 -5.197 -25.913 1.00 88.56 88 ARG A O 1
ATOM 673 N N . ASN A 1 89 ? 33.269 -7.330 -25.943 1.00 90.06 89 ASN A N 1
ATOM 674 C CA . ASN A 1 89 ? 33.692 -7.713 -24.586 1.00 90.06 89 ASN A CA 1
ATOM 675 C C . ASN A 1 89 ? 33.064 -6.864 -23.465 1.00 90.06 89 ASN A C 1
ATOM 677 O O . ASN A 1 89 ? 33.721 -6.558 -22.473 1.00 90.06 89 ASN A O 1
ATOM 681 N N . LEU A 1 90 ? 31.797 -6.476 -23.629 1.00 88.12 90 LEU A N 1
ATOM 682 C CA . LEU A 1 90 ? 31.037 -5.829 -22.561 1.00 88.12 90 LEU A CA 1
ATOM 683 C C . LEU A 1 90 ? 30.773 -6.824 -21.429 1.00 88.12 90 LEU A C 1
ATOM 685 O O . LEU A 1 90 ? 30.541 -8.011 -21.670 1.00 88.12 90 LEU A O 1
ATOM 689 N N . GLU A 1 91 ? 30.787 -6.327 -20.197 1.00 93.88 91 GLU A N 1
ATOM 690 C CA . GLU A 1 91 ? 30.438 -7.131 -19.035 1.00 93.88 91 GLU A CA 1
ATOM 691 C C . GLU A 1 91 ? 28.975 -7.588 -19.121 1.00 93.88 91 GLU A C 1
ATOM 693 O O . GLU A 1 91 ? 28.082 -6.826 -19.504 1.00 93.88 91 GLU A O 1
ATOM 698 N N . LYS A 1 92 ? 28.715 -8.833 -18.709 1.00 91.56 92 LYS A N 1
ATOM 699 C CA . LYS A 1 92 ? 27.365 -9.401 -18.672 1.00 91.56 92 LYS A CA 1
ATOM 700 C C . LYS A 1 92 ? 26.391 -8.525 -17.871 1.00 91.56 92 LYS A C 1
ATOM 702 O O . LYS A 1 92 ? 25.274 -8.309 -18.325 1.00 91.56 92 LYS A O 1
ATOM 707 N N . GLY A 1 93 ? 26.824 -7.971 -16.734 1.00 91.25 93 GLY A N 1
ATOM 708 C CA . GLY A 1 93 ? 25.983 -7.100 -15.909 1.00 91.25 93 GLY A CA 1
ATOM 709 C C . GLY A 1 93 ? 25.492 -5.857 -16.657 1.00 91.25 93 GLY A C 1
ATOM 710 O O . GLY A 1 93 ? 24.324 -5.491 -16.546 1.00 91.25 93 GLY A O 1
ATOM 711 N N . SER A 1 94 ? 26.345 -5.245 -17.483 1.00 89.81 94 SER A N 1
ATOM 712 C CA . SER A 1 94 ? 25.970 -4.084 -18.301 1.00 89.81 94 SER A CA 1
ATOM 713 C C . SER A 1 94 ? 24.954 -4.445 -19.389 1.00 89.81 94 SER A C 1
ATOM 715 O O . SER A 1 94 ? 24.029 -3.677 -19.653 1.00 89.81 94 SER A O 1
ATOM 717 N N . LEU A 1 95 ? 25.093 -5.627 -19.996 1.00 91.56 95 LEU A N 1
ATOM 718 C CA . LEU A 1 95 ? 24.141 -6.132 -20.989 1.00 91.56 95 LEU A CA 1
ATOM 719 C C . LEU A 1 95 ? 22.773 -6.425 -20.361 1.00 91.56 95 LEU A C 1
ATOM 721 O O . LEU A 1 95 ? 21.748 -6.046 -20.929 1.00 91.56 95 LEU A O 1
ATOM 725 N N . ASP A 1 96 ? 22.759 -7.032 -19.175 1.00 91.81 96 ASP A N 1
ATOM 726 C CA . ASP A 1 96 ? 21.531 -7.330 -18.435 1.00 91.81 96 ASP A CA 1
ATOM 727 C C . ASP A 1 96 ? 20.796 -6.032 -18.035 1.00 91.81 96 ASP A C 1
ATOM 729 O O . ASP A 1 96 ? 19.575 -5.934 -18.166 1.00 91.81 96 ASP A O 1
ATOM 733 N N . GLN A 1 97 ? 21.531 -4.992 -17.620 1.00 91.50 97 GLN A N 1
ATOM 734 C CA . GLN A 1 97 ? 20.948 -3.677 -17.324 1.00 91.50 97 GLN A CA 1
ATOM 735 C C . GLN A 1 97 ? 20.299 -3.036 -18.556 1.00 91.50 97 GLN A C 1
ATOM 737 O O . GLN A 1 97 ? 19.182 -2.523 -18.460 1.00 91.50 97 GLN A O 1
ATOM 742 N N . MET A 1 98 ? 20.954 -3.096 -19.720 1.00 92.19 98 MET A N 1
ATOM 743 C CA . MET A 1 98 ? 20.368 -2.597 -20.968 1.00 92.19 98 MET A CA 1
ATOM 744 C C . MET A 1 98 ? 19.110 -3.374 -21.367 1.00 92.19 98 MET A C 1
ATOM 746 O O . MET A 1 98 ? 18.112 -2.757 -21.741 1.00 92.19 98 MET A O 1
ATOM 750 N N . ALA A 1 99 ? 19.136 -4.706 -21.259 1.00 89.50 99 ALA A N 1
ATOM 751 C CA . ALA A 1 99 ? 17.988 -5.555 -21.572 1.00 89.50 99 ALA A CA 1
ATOM 752 C C . ALA A 1 99 ? 16.773 -5.227 -20.688 1.00 89.50 99 ALA A C 1
ATOM 754 O O . ALA A 1 99 ? 15.649 -5.157 -21.184 1.00 89.50 99 ALA A O 1
ATOM 755 N N . ASN A 1 100 ? 16.999 -4.950 -19.401 1.00 88.25 100 ASN A N 1
ATOM 756 C CA . ASN A 1 100 ? 15.939 -4.523 -18.489 1.00 88.25 100 ASN A CA 1
ATOM 757 C C . ASN A 1 100 ? 15.414 -3.120 -18.837 1.00 88.25 100 ASN A C 1
ATOM 759 O O . ASN A 1 100 ? 14.204 -2.894 -18.841 1.00 88.25 100 ASN A O 1
ATOM 763 N N . ALA A 1 101 ? 16.301 -2.180 -19.179 1.00 88.06 101 ALA A N 1
ATOM 764 C CA . ALA A 1 101 ? 15.922 -0.802 -19.490 1.00 88.06 101 ALA A CA 1
ATOM 765 C C . ALA A 1 101 ? 14.977 -0.702 -20.700 1.00 88.06 101 ALA A C 1
ATOM 767 O O . ALA A 1 101 ? 14.025 0.076 -20.680 1.00 88.06 101 ALA A O 1
ATOM 768 N N . VAL A 1 102 ? 15.184 -1.520 -21.738 1.00 90.69 102 VAL A N 1
ATOM 769 C CA . VAL A 1 102 ? 14.343 -1.488 -22.950 1.00 90.69 102 VAL A CA 1
ATOM 770 C C . VAL A 1 102 ? 12.945 -2.086 -22.765 1.00 90.69 102 VAL A C 1
ATOM 772 O O . VAL A 1 102 ? 12.118 -1.974 -23.673 1.00 90.69 102 VAL A O 1
ATOM 775 N N . GLN A 1 103 ? 12.664 -2.703 -21.613 1.00 87.19 103 GLN A N 1
ATOM 776 C CA . GLN A 1 103 ? 11.334 -3.203 -21.245 1.00 87.19 103 GLN A CA 1
ATOM 777 C C . GLN A 1 103 ? 10.488 -2.172 -20.486 1.00 87.19 103 GLN A C 1
ATOM 779 O O . GLN A 1 103 ? 9.276 -2.363 -20.353 1.00 87.19 103 GLN A O 1
ATOM 784 N N . LEU A 1 104 ? 11.103 -1.083 -20.011 1.00 85.19 104 LEU A N 1
ATOM 785 C CA . LEU A 1 104 ? 10.423 -0.051 -19.233 1.00 85.19 104 LEU A CA 1
ATOM 786 C C . LEU A 1 104 ? 9.394 0.723 -20.083 1.00 85.19 104 LEU A C 1
ATOM 788 O O . LEU A 1 104 ? 9.611 0.922 -21.285 1.00 85.19 104 LEU A O 1
ATOM 792 N N . PRO A 1 105 ? 8.272 1.167 -19.485 1.00 77.94 105 PRO A N 1
ATOM 793 C CA . PRO A 1 105 ? 7.284 2.004 -20.164 1.00 77.94 105 PRO A CA 1
ATOM 794 C C . PRO A 1 105 ? 7.874 3.364 -20.581 1.00 77.94 105 PRO A C 1
ATOM 796 O O . PRO A 1 105 ? 8.900 3.802 -20.070 1.00 77.94 105 PRO A O 1
ATOM 799 N N . VAL A 1 106 ? 7.224 4.035 -21.541 1.00 74.31 106 VAL A N 1
ATOM 800 C CA . VAL A 1 106 ? 7.715 5.299 -22.134 1.00 74.31 106 VAL A CA 1
ATOM 801 C C . VAL A 1 106 ? 7.743 6.455 -21.123 1.00 74.31 106 VAL A C 1
ATOM 803 O O . VAL A 1 106 ? 8.582 7.343 -21.251 1.00 74.31 106 VAL A O 1
ATOM 806 N N . ALA A 1 107 ? 6.857 6.440 -20.126 1.00 68.62 107 ALA A N 1
ATOM 807 C CA . ALA A 1 107 ? 6.808 7.413 -19.040 1.00 68.62 107 ALA A CA 1
ATOM 808 C C . ALA A 1 107 ? 6.268 6.759 -17.755 1.00 68.62 107 ALA A C 1
ATOM 810 O O . ALA A 1 107 ? 5.528 5.774 -17.837 1.00 68.62 107 ALA A O 1
ATOM 811 N N . VAL A 1 108 ? 6.659 7.324 -16.607 1.00 59.22 108 VAL A N 1
ATOM 812 C CA . VAL A 1 108 ? 6.172 7.046 -15.243 1.00 59.22 108 VAL A CA 1
ATOM 813 C C . VAL A 1 108 ? 5.774 8.376 -14.620 1.00 59.22 108 VAL A C 1
ATOM 815 O O . VAL A 1 108 ? 6.494 9.365 -14.898 1.00 59.22 108 VAL A O 1
#